Protein AF-A0A1Q8JCL8-F1 (afdb_monomer)

Solvent-accessible surface area (backbone atoms only — not comparable to full-atom values): 10280 Å² total; per-residue (Å²): 137,83,86,82,77,82,81,80,79,79,80,84,71,82,74,80,70,76,50,69,69,56,56,49,51,52,49,57,46,58,77,74,43,81,62,60,70,60,59,71,72,47,87,74,85,81,78,74,66,93,76,68,90,79,89,76,92,81,89,71,61,67,70,58,52,52,51,44,42,56,52,15,58,75,70,75,47,52,48,69,58,48,53,49,52,53,52,52,53,52,51,50,55,52,49,56,51,50,54,52,50,52,53,51,49,54,54,47,54,53,50,51,51,53,50,50,53,63,61,47,52,66,54,50,55,52,50,51,52,53,49,54,59,62,68,72,72,65,84,84,88,79,86,89,89,88,88,87,83,80,92,79,86,83,89,85,136

Mean predicted aligned error: 19.95 Å

pLDDT: mean 77.47, std 18.02, range [40.34, 98.38]

Secondary structure (DSSP, 8-state):
----PPPPPP---------HHHHHHHHHHHHHS-SHHHHHT--------SSPPPP------HHHHHHHHHHHHHTTS-HHHHHHHHHHHHHHHHHHHHHHHHHHHHHHHHHHHHHHHHHHHHHHHHHHHHHHHHHTS--------------------

Foldseek 3Di:
DDDDDDDDPDDPPPPPPPDPVNVVVVVVCPVPDDCVVVVVPDDDPPDDDPDDDDDDDDDDPPVVLVVLCVVCVVVVHDSVVSVVVVVVVVVVVVVVVVVVVVVVVVVVVVVVVVVVVVVVVVVVVVVVVVVVVVVVPDDPPDDDDDDDDDDDDDDDD

Structure (mmCIF, N/CA/C/O backbone):
data_AF-A0A1Q8JCL8-F1
#
_entry.id   AF-A0A1Q8JCL8-F1
#
loop_
_atom_site.group_PDB
_atom_site.id
_atom_site.type_symbol
_atom_site.label_atom_id
_atom_site.label_alt_id
_atom_site.label_comp_id
_atom_site.label_asym_id
_atom_site.label_entity_id
_atom_site.label_seq_id
_atom_site.pdbx_PDB_ins_code
_atom_site.Cartn_x
_atom_site.Cartn_y
_atom_site.Cartn_z
_atom_site.occupancy
_atom_site.B_iso_or_equiv
_atom_site.auth_seq_id
_atom_site.auth_comp_id
_atom_site.auth_asym_id
_atom_site.auth_atom_id
_atom_site.pdbx_PDB_model_num
ATOM 1 N N . MET A 1 1 ? -8.483 -32.639 -49.818 1.00 42.31 1 MET A N 1
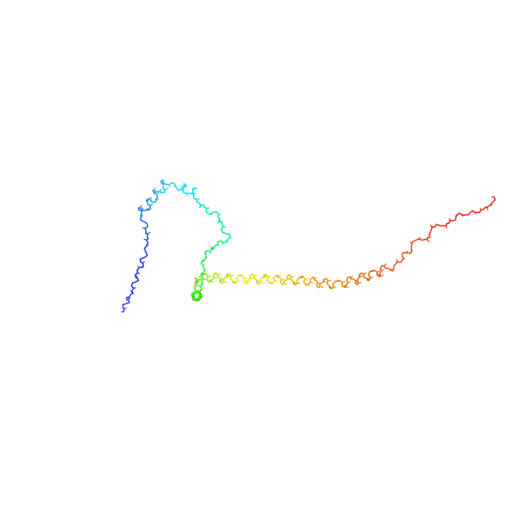ATOM 2 C CA . MET A 1 1 ? -8.609 -31.362 -49.086 1.00 42.31 1 MET A CA 1
ATOM 3 C C . MET A 1 1 ? -7.330 -31.180 -48.291 1.00 42.31 1 MET A C 1
ATOM 5 O O . MET A 1 1 ? -7.136 -31.881 -47.309 1.00 42.31 1 MET A O 1
ATOM 9 N N . THR A 1 2 ? -6.405 -30.371 -48.801 1.00 40.34 2 THR A N 1
ATOM 10 C CA . THR A 1 2 ? -5.034 -30.271 -48.281 1.00 40.34 2 THR A CA 1
ATOM 11 C C . THR A 1 2 ? -4.932 -29.003 -47.441 1.00 40.34 2 THR A C 1
ATOM 13 O O . THR A 1 2 ? -5.037 -27.901 -47.970 1.00 40.34 2 THR A O 1
ATOM 16 N N . THR A 1 3 ? -4.799 -29.159 -46.126 1.00 45.12 3 THR A N 1
ATOM 17 C CA . THR A 1 3 ? -4.676 -28.047 -45.176 1.00 45.12 3 THR A CA 1
ATOM 18 C C . THR A 1 3 ? -3.235 -27.542 -45.171 1.00 45.12 3 THR A C 1
ATOM 20 O O . THR A 1 3 ? -2.358 -28.152 -44.564 1.00 45.12 3 THR A O 1
ATOM 23 N N . THR A 1 4 ? -2.991 -26.422 -45.850 1.00 49.62 4 THR A N 1
ATOM 24 C CA . THR A 1 4 ? -1.733 -25.668 -45.775 1.00 49.62 4 THR A CA 1
ATOM 25 C C . THR A 1 4 ? -1.710 -24.864 -44.475 1.00 49.62 4 THR A C 1
ATOM 27 O O . THR A 1 4 ? -2.469 -23.912 -44.310 1.00 49.62 4 THR A O 1
ATOM 30 N N . HIS A 1 5 ? -0.849 -25.263 -43.540 1.00 52.12 5 HIS A N 1
ATOM 31 C CA . HIS A 1 5 ? -0.542 -24.510 -42.323 1.00 52.12 5 HIS A CA 1
ATOM 32 C C . HIS A 1 5 ? 0.399 -23.340 -42.677 1.00 52.12 5 HIS A C 1
ATOM 34 O O . HIS A 1 5 ? 1.430 -23.588 -43.307 1.00 52.12 5 HIS A O 1
ATOM 40 N N . PRO A 1 6 ? 0.109 -22.081 -42.303 1.00 55.28 6 PRO A N 1
ATOM 41 C CA . PRO A 1 6 ? 1.061 -20.994 -42.494 1.00 55.28 6 PRO A CA 1
ATOM 42 C C . PRO A 1 6 ? 2.211 -21.106 -41.484 1.00 55.28 6 PRO A C 1
ATOM 44 O O . PRO A 1 6 ? 1.999 -21.200 -40.275 1.00 55.28 6 PRO A O 1
ATOM 47 N N . ALA A 1 7 ? 3.441 -21.098 -41.998 1.00 49.53 7 ALA A N 1
ATOM 48 C CA . ALA A 1 7 ? 4.661 -21.071 -41.205 1.00 49.53 7 ALA A CA 1
ATOM 49 C C . ALA A 1 7 ? 4.771 -19.749 -40.426 1.00 49.53 7 ALA A C 1
ATOM 51 O O . ALA A 1 7 ? 4.702 -18.663 -41.002 1.00 49.53 7 ALA A O 1
ATOM 52 N N . ILE A 1 8 ? 4.960 -19.849 -39.110 1.00 51.62 8 ILE A N 1
ATOM 53 C CA . ILE A 1 8 ? 5.271 -18.721 -38.227 1.00 51.62 8 ILE A CA 1
ATOM 54 C C . ILE A 1 8 ? 6.707 -18.268 -38.545 1.00 51.62 8 ILE A C 1
ATOM 56 O O . ILE A 1 8 ? 7.622 -19.086 -38.411 1.00 51.62 8 ILE A O 1
ATOM 60 N N . PRO A 1 9 ? 6.962 -17.009 -38.948 1.00 48.84 9 PRO A N 1
ATOM 61 C CA . PRO A 1 9 ? 8.329 -16.539 -39.117 1.00 48.84 9 PRO A CA 1
ATOM 62 C C . PRO A 1 9 ? 9.014 -16.468 -37.749 1.00 48.84 9 PRO A C 1
ATOM 64 O O . PRO A 1 9 ? 8.516 -15.842 -36.809 1.00 48.84 9 PRO A O 1
ATOM 67 N N . ALA A 1 10 ? 10.163 -17.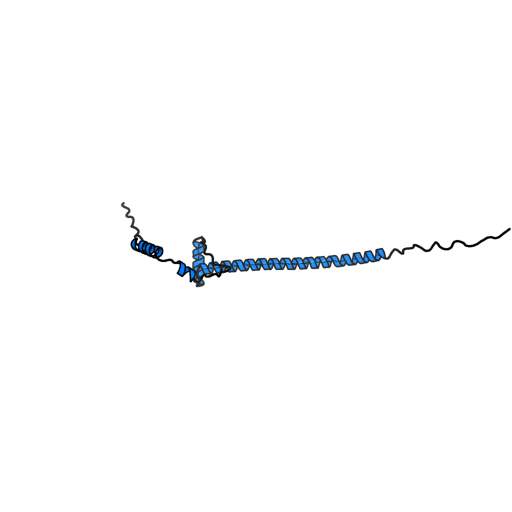134 -37.641 1.00 46.28 10 ALA A N 1
ATOM 68 C CA . ALA A 1 10 ? 11.002 -17.102 -36.457 1.00 46.28 10 ALA A CA 1
ATOM 69 C C . ALA A 1 10 ? 11.379 -15.650 -36.134 1.00 46.28 10 ALA A C 1
ATOM 71 O O . ALA A 1 10 ? 11.996 -14.947 -36.933 1.00 46.28 10 ALA A O 1
ATOM 72 N N . ARG A 1 11 ? 10.990 -15.198 -34.942 1.00 43.22 11 ARG A N 1
ATOM 73 C CA . ARG A 1 11 ? 11.445 -13.945 -34.347 1.00 43.22 11 ARG A CA 1
ATOM 74 C C . ARG A 1 11 ? 12.963 -14.035 -34.192 1.00 43.22 11 ARG A C 1
ATOM 76 O O . ARG A 1 11 ? 13.442 -14.741 -33.309 1.00 43.22 11 ARG A O 1
ATOM 83 N N . THR A 1 12 ? 13.704 -13.325 -35.040 1.00 49.59 12 THR A N 1
ATOM 84 C CA . THR A 1 12 ? 15.150 -13.105 -34.915 1.00 49.59 12 THR A CA 1
ATOM 85 C C . THR A 1 12 ? 15.418 -12.316 -33.633 1.00 49.59 12 THR A C 1
ATOM 87 O O . THR A 1 12 ? 15.549 -11.095 -33.633 1.00 49.59 12 THR A O 1
ATOM 90 N N . GLY A 1 13 ? 15.435 -13.011 -32.497 1.00 45.34 13 GLY A N 1
ATOM 91 C CA . GLY A 1 13 ? 16.095 -12.523 -31.300 1.00 45.34 13 GLY A CA 1
ATOM 92 C C . GLY A 1 13 ? 17.587 -12.542 -31.586 1.00 45.34 13 GLY A C 1
ATOM 93 O O . GLY A 1 13 ? 18.157 -13.613 -31.776 1.00 45.34 13 GLY A O 1
ATOM 94 N N . GLY A 1 14 ? 18.209 -11.368 -31.664 1.00 47.25 14 GLY A N 1
ATOM 95 C CA . GLY A 1 14 ? 19.659 -11.248 -31.728 1.00 47.25 14 GLY A CA 1
ATOM 96 C C . GLY A 1 14 ? 20.277 -11.783 -30.440 1.00 47.25 14 GLY A C 1
ATOM 97 O O . GLY A 1 14 ? 20.532 -11.021 -29.510 1.00 47.25 14 GLY A O 1
ATOM 98 N N . HIS A 1 15 ? 20.509 -13.094 -30.380 1.00 53.81 15 HIS A N 1
ATOM 99 C CA . HIS A 1 15 ? 21.488 -13.668 -29.473 1.00 53.81 15 HIS A CA 1
ATOM 100 C C . HIS A 1 15 ? 22.827 -13.034 -29.847 1.00 53.81 15 HIS A C 1
ATOM 102 O O . HIS A 1 15 ? 23.424 -13.379 -30.865 1.00 53.81 15 HIS A O 1
ATOM 108 N N . HIS A 1 16 ? 23.292 -12.080 -29.041 1.00 57.75 16 HIS A N 1
ATOM 109 C CA . HIS A 1 16 ? 24.697 -11.697 -29.042 1.00 57.75 16 HIS A CA 1
ATOM 110 C C . HIS A 1 16 ? 25.474 -12.889 -28.483 1.00 57.75 16 HIS A C 1
ATOM 112 O O . HIS A 1 16 ? 25.815 -12.944 -27.305 1.00 57.75 16 HIS A O 1
ATOM 118 N N . THR A 1 17 ? 25.671 -13.909 -29.315 1.00 64.19 17 THR A N 1
ATOM 119 C CA . THR A 1 17 ? 26.572 -15.014 -29.016 1.00 64.19 17 THR A CA 1
ATOM 120 C C . THR A 1 17 ? 27.968 -14.419 -28.994 1.00 64.19 17 THR A C 1
ATOM 122 O O . THR A 1 17 ? 28.525 -14.081 -30.038 1.00 64.19 17 THR A O 1
ATOM 125 N N . MET A 1 18 ? 28.493 -14.217 -27.789 1.00 67.50 18 MET A N 1
ATOM 126 C CA . MET A 1 18 ? 29.872 -13.804 -27.577 1.00 67.50 18 MET A CA 1
ATOM 127 C C . MET A 1 18 ? 30.765 -14.805 -28.316 1.00 67.50 18 MET A C 1
ATOM 129 O O . MET A 1 18 ? 30.684 -16.011 -28.076 1.00 67.50 18 MET A O 1
ATOM 133 N N . ASN A 1 19 ? 31.540 -14.334 -29.292 1.00 80.62 19 ASN A N 1
ATOM 134 C CA . ASN A 1 19 ? 32.369 -15.227 -30.100 1.00 80.62 19 ASN A CA 1
ATOM 135 C C . ASN A 1 19 ? 33.503 -15.783 -29.218 1.00 80.62 19 ASN A C 1
ATOM 137 O O . ASN A 1 19 ? 34.027 -15.065 -28.369 1.00 80.62 19 ASN A O 1
ATOM 141 N N . GLN A 1 20 ? 33.923 -17.031 -29.439 1.00 75.75 20 GLN A N 1
ATOM 142 C CA . GLN A 1 20 ? 34.977 -17.713 -28.674 1.00 75.75 20 GLN A CA 1
ATOM 143 C C . GLN A 1 20 ? 36.265 -16.880 -28.550 1.00 75.75 20 GLN A C 1
ATOM 145 O O . GLN A 1 20 ? 36.900 -16.874 -27.499 1.00 75.75 20 GLN A O 1
ATOM 150 N N . ASN A 1 21 ? 36.602 -16.093 -29.578 1.00 77.50 21 ASN A N 1
ATOM 151 C CA . ASN A 1 21 ? 37.738 -15.165 -29.545 1.00 77.50 21 ASN A CA 1
ATOM 152 C C . ASN A 1 21 ? 37.589 -14.035 -28.510 1.00 77.50 21 ASN A C 1
ATOM 154 O O . ASN A 1 21 ? 38.576 -13.591 -27.932 1.00 77.50 21 ASN A O 1
ATOM 158 N N . GLN A 1 22 ? 36.372 -13.546 -28.275 1.00 78.25 22 GLN A N 1
ATOM 159 C CA . GLN A 1 22 ? 36.106 -12.518 -27.266 1.00 78.25 22 GLN A CA 1
ATOM 160 C C . GLN A 1 22 ? 36.205 -13.109 -25.860 1.00 78.25 22 GLN A C 1
ATOM 162 O O . GLN A 1 22 ? 36.804 -12.494 -24.984 1.00 78.25 22 GLN A O 1
ATOM 167 N N . THR A 1 23 ? 35.687 -14.323 -25.664 1.00 84.38 23 THR A N 1
ATOM 168 C CA . THR A 1 23 ? 35.797 -15.042 -24.389 1.00 84.38 23 THR A CA 1
ATOM 169 C C . THR A 1 23 ? 37.249 -15.370 -24.050 1.00 84.38 23 THR A C 1
ATOM 171 O O . THR A 1 23 ? 37.658 -15.175 -22.910 1.00 84.38 23 THR A O 1
ATOM 174 N N . GLN A 1 24 ? 38.043 -15.808 -25.033 1.00 86.31 24 GLN A N 1
ATOM 175 C CA . GLN A 1 24 ? 39.464 -16.084 -24.820 1.00 86.31 24 GLN A CA 1
ATOM 176 C C . GLN A 1 24 ? 40.236 -14.807 -24.469 1.00 86.31 24 GLN A C 1
ATOM 178 O O . GLN A 1 24 ? 40.990 -14.809 -23.508 1.00 86.31 24 GLN A O 1
ATOM 183 N N . ARG A 1 25 ? 39.968 -13.685 -25.150 1.00 86.50 25 ARG A N 1
ATOM 184 C CA . ARG A 1 25 ? 40.579 -12.389 -24.806 1.00 86.50 25 ARG A CA 1
ATOM 185 C C . ARG A 1 25 ? 40.228 -11.907 -23.400 1.00 86.50 25 ARG A C 1
ATOM 187 O O . ARG A 1 25 ? 41.087 -11.355 -22.728 1.00 86.50 25 ARG A O 1
ATOM 194 N N . LEU A 1 26 ? 38.983 -12.094 -22.961 1.00 85.88 26 LEU A N 1
ATOM 195 C CA . LEU A 1 26 ? 38.567 -11.768 -21.592 1.00 85.88 26 LEU A CA 1
ATOM 196 C C . LEU A 1 26 ? 39.294 -12.639 -20.569 1.00 85.88 26 LEU A C 1
ATOM 198 O O . LEU A 1 26 ? 39.763 -12.116 -19.566 1.00 85.88 26 LEU A O 1
ATOM 202 N N . ARG A 1 27 ? 39.425 -13.941 -20.844 1.00 86.62 27 ARG A N 1
ATOM 203 C CA . ARG A 1 27 ? 40.207 -14.856 -20.008 1.00 86.62 27 ARG A CA 1
ATOM 204 C C . ARG A 1 27 ? 41.659 -14.399 -19.909 1.00 86.62 27 ARG A C 1
ATOM 206 O O . ARG A 1 27 ? 42.117 -14.140 -18.807 1.00 86.62 27 ARG A O 1
ATOM 213 N N . ASP A 1 28 ? 42.331 -14.205 -21.043 1.00 89.69 28 ASP A N 1
ATOM 214 C CA . ASP A 1 28 ? 43.735 -13.783 -21.073 1.00 89.69 28 ASP A CA 1
ATOM 215 C C . ASP A 1 28 ? 43.935 -12.433 -20.352 1.00 89.69 28 ASP A C 1
ATOM 217 O O . ASP A 1 28 ? 44.949 -12.213 -19.688 1.00 89.69 28 ASP A O 1
ATOM 221 N N . HIS A 1 29 ? 42.954 -11.526 -20.449 1.00 85.50 29 HIS A N 1
ATOM 222 C CA . HIS A 1 29 ? 42.967 -10.244 -19.748 1.00 85.50 29 HIS A CA 1
ATOM 223 C C . HIS A 1 29 ? 42.880 -10.418 -18.228 1.00 85.50 29 HIS A C 1
ATOM 225 O O . HIS A 1 29 ? 43.728 -9.878 -17.526 1.00 85.50 29 HIS A O 1
ATOM 231 N N . TYR A 1 30 ? 41.925 -11.197 -17.715 1.00 84.38 30 TYR A N 1
ATOM 232 C CA . TYR A 1 30 ? 41.776 -11.413 -16.270 1.00 84.38 30 TYR A CA 1
ATOM 233 C C . TYR A 1 30 ? 42.835 -12.351 -15.669 1.00 84.38 30 TYR A C 1
ATOM 235 O O . TYR A 1 30 ? 43.159 -12.210 -14.495 1.00 84.38 30 TYR A O 1
ATOM 243 N N . ASP A 1 31 ? 43.426 -13.248 -16.461 1.00 86.56 31 ASP A N 1
ATOM 244 C CA . ASP A 1 31 ? 44.552 -14.087 -16.027 1.00 86.56 31 ASP A CA 1
ATOM 245 C C . ASP A 1 31 ? 45.840 -13.262 -15.834 1.00 86.56 31 ASP A C 1
ATOM 247 O O . ASP A 1 31 ? 46.712 -13.638 -15.052 1.00 86.56 31 ASP A O 1
ATOM 251 N N . SER A 1 32 ? 45.967 -12.131 -16.540 1.00 84.44 32 SER A N 1
ATOM 252 C CA . SER A 1 32 ? 47.149 -11.256 -16.501 1.00 84.44 32 SER A CA 1
ATOM 253 C C . SER A 1 32 ? 46.948 -9.937 -15.749 1.00 84.44 32 SER A C 1
ATOM 255 O O . SER A 1 32 ? 47.935 -9.289 -15.403 1.00 84.44 32 SER A O 1
ATOM 257 N N . HIS A 1 33 ? 45.705 -9.527 -15.486 1.00 81.56 33 HIS A N 1
ATOM 258 C CA . HIS A 1 33 ? 45.378 -8.274 -14.804 1.00 81.56 33 HIS A CA 1
ATOM 259 C C . HIS A 1 33 ? 44.633 -8.557 -13.500 1.00 81.56 33 HIS A C 1
ATOM 261 O O . HIS A 1 33 ? 43.499 -9.033 -13.502 1.00 81.56 33 HIS A O 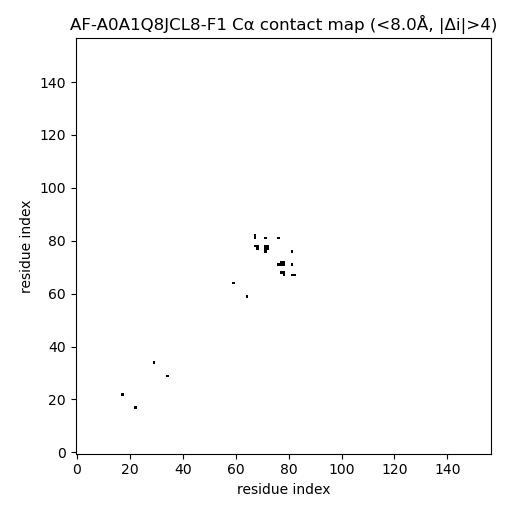1
ATOM 267 N N . SER A 1 34 ? 45.261 -8.204 -12.377 1.00 78.75 34 SER A N 1
ATOM 268 C CA . SER A 1 34 ? 44.602 -8.231 -11.073 1.00 78.75 34 SER A CA 1
ATOM 269 C C . SER A 1 34 ? 43.571 -7.108 -10.980 1.00 78.75 34 SER A C 1
ATOM 271 O O . SER A 1 34 ? 43.867 -5.949 -11.266 1.00 78.75 34 SER A O 1
ATOM 273 N N . THR A 1 35 ? 42.362 -7.436 -10.532 1.00 78.69 35 THR A N 1
ATOM 274 C CA . THR A 1 35 ? 41.336 -6.441 -10.190 1.00 78.69 35 THR A CA 1
ATOM 275 C C . THR A 1 35 ? 41.438 -5.972 -8.736 1.00 78.69 35 THR A C 1
ATOM 277 O O . THR A 1 35 ? 40.606 -5.175 -8.307 1.00 78.69 35 THR A O 1
ATOM 280 N N . ALA A 1 36 ? 42.430 -6.451 -7.969 1.00 78.69 36 ALA A N 1
ATOM 281 C CA . ALA A 1 36 ? 42.593 -6.128 -6.549 1.00 78.69 36 ALA A CA 1
ATOM 282 C C . ALA A 1 36 ? 42.712 -4.615 -6.312 1.00 78.69 36 ALA A C 1
ATOM 284 O O . ALA A 1 36 ? 41.947 -4.071 -5.522 1.00 78.69 36 ALA A O 1
ATOM 285 N N . ASP A 1 37 ? 43.555 -3.931 -7.088 1.00 76.62 37 ASP A N 1
ATOM 286 C CA . ASP A 1 37 ? 43.778 -2.483 -6.972 1.00 76.62 37 ASP A CA 1
ATOM 287 C C . ASP A 1 37 ? 42.494 -1.672 -7.243 1.00 76.62 37 ASP A C 1
ATOM 289 O O . ASP A 1 37 ? 42.251 -0.626 -6.642 1.00 76.62 37 ASP A O 1
ATOM 293 N N . GLN A 1 38 ? 41.627 -2.175 -8.130 1.00 70.69 38 GLN A N 1
ATOM 294 C CA . GLN A 1 38 ? 40.344 -1.540 -8.454 1.00 70.69 38 GLN A CA 1
ATOM 295 C C . GLN A 1 38 ? 39.300 -1.744 -7.348 1.00 70.69 38 GLN A C 1
ATOM 297 O O . GLN A 1 38 ? 38.440 -0.888 -7.151 1.00 70.69 38 GLN A O 1
ATOM 302 N N . MET A 1 39 ? 39.367 -2.867 -6.627 1.00 76.25 39 MET A N 1
ATOM 303 C CA . MET A 1 39 ? 38.496 -3.144 -5.481 1.00 76.25 39 MET A CA 1
ATOM 304 C C . MET A 1 39 ? 38.958 -2.408 -4.218 1.00 76.25 39 MET A C 1
ATOM 306 O O . MET A 1 39 ? 38.119 -1.984 -3.425 1.00 76.25 39 MET A O 1
ATOM 310 N N . GLU A 1 40 ? 40.267 -2.223 -4.044 1.00 78.31 40 GLU A N 1
ATOM 311 C CA . GLU A 1 40 ? 40.854 -1.499 -2.910 1.00 78.31 40 GLU A CA 1
ATOM 312 C C . GLU A 1 40 ? 40.540 0.005 -2.958 1.00 78.31 40 GLU A C 1
ATOM 314 O O . GLU A 1 40 ? 40.213 0.600 -1.934 1.00 78.31 40 GLU A O 1
ATOM 319 N N . GLY A 1 41 ? 40.551 0.612 -4.151 1.00 75.25 41 GLY A N 1
ATOM 320 C CA . GLY A 1 41 ? 40.144 2.009 -4.358 1.00 75.25 41 GLY A CA 1
ATOM 321 C C . GLY A 1 41 ? 38.634 2.226 -4.525 1.00 75.25 41 GLY A C 1
ATOM 322 O O . GLY A 1 41 ? 38.196 3.359 -4.736 1.00 75.25 41 GLY A O 1
ATOM 323 N N . GLY A 1 42 ? 37.836 1.156 -4.482 1.00 76.56 42 GLY A N 1
ATOM 324 C CA . GLY A 1 42 ? 36.394 1.211 -4.693 1.00 76.56 42 GLY A CA 1
ATOM 325 C C . GLY A 1 42 ? 35.666 1.906 -3.542 1.00 76.56 42 GLY A C 1
ATOM 326 O O . GLY A 1 42 ? 35.870 1.588 -2.372 1.00 76.56 42 GLY A O 1
ATOM 327 N N . HIS A 1 43 ? 34.772 2.842 -3.866 1.00 76.94 43 HIS A N 1
ATOM 328 C CA . HIS A 1 43 ? 33.830 3.382 -2.890 1.00 76.94 43 HIS A CA 1
ATOM 329 C C . HIS A 1 43 ? 32.710 2.362 -2.656 1.00 76.94 43 HIS A C 1
ATOM 331 O O . HIS A 1 43 ? 31.862 2.154 -3.524 1.00 76.94 43 HIS A O 1
ATOM 337 N N . TRP A 1 44 ? 32.725 1.713 -1.494 1.00 79.38 44 TRP A N 1
ATOM 338 C CA . TRP A 1 44 ? 31.655 0.818 -1.068 1.00 79.38 44 TRP A CA 1
ATOM 339 C C . TRP A 1 44 ? 30.537 1.638 -0.430 1.00 79.38 44 TRP A C 1
ATOM 341 O O . TRP A 1 44 ? 30.771 2.352 0.546 1.00 79.38 44 TRP A O 1
ATOM 351 N N . GLU A 1 45 ? 29.318 1.515 -0.947 1.00 75.62 45 GLU A N 1
ATOM 352 C CA . GLU A 1 45 ? 28.142 2.020 -0.243 1.00 75.62 45 GLU A CA 1
ATOM 353 C C . GLU A 1 45 ? 27.934 1.167 1.018 1.00 75.62 45 GLU A C 1
ATOM 355 O O . GLU A 1 45 ? 27.471 0.029 0.955 1.00 75.62 45 GLU A O 1
ATOM 360 N N . ALA A 1 46 ? 28.344 1.698 2.172 1.00 70.56 46 ALA A N 1
ATOM 361 C CA . ALA A 1 46 ? 28.151 1.062 3.477 1.00 70.56 46 ALA A CA 1
ATOM 362 C C . ALA A 1 46 ? 26.726 1.265 4.025 1.00 70.56 46 ALA A C 1
ATOM 364 O O . ALA A 1 46 ? 26.328 0.619 4.999 1.00 70.56 46 ALA A O 1
ATOM 365 N N . ASP A 1 47 ? 25.958 2.163 3.406 1.00 74.50 47 ASP A N 1
ATOM 366 C CA . ASP A 1 47 ? 24.641 2.554 3.880 1.00 74.50 47 ASP A CA 1
ATOM 367 C C . ASP A 1 47 ? 23.611 1.469 3.573 1.00 74.50 47 ASP A C 1
ATOM 369 O O . ASP A 1 47 ? 23.159 1.263 2.446 1.00 74.50 47 ASP A O 1
ATOM 373 N N . THR A 1 48 ? 23.193 0.773 4.627 1.00 74.69 48 THR A N 1
ATOM 374 C CA . THR A 1 48 ? 22.031 -0.106 4.558 1.00 74.69 48 THR A CA 1
ATOM 375 C C . THR A 1 48 ? 20.777 0.752 4.664 1.00 74.69 48 THR A C 1
ATOM 377 O O . THR A 1 48 ? 20.474 1.297 5.725 1.00 74.69 48 THR A O 1
ATOM 380 N N . TYR A 1 49 ? 20.016 0.858 3.573 1.00 77.56 49 TYR A N 1
ATOM 381 C CA . TYR A 1 49 ? 18.680 1.449 3.626 1.00 77.56 49 TYR A CA 1
ATOM 382 C C . TYR A 1 49 ? 17.825 0.678 4.647 1.00 77.56 49 TYR A C 1
ATOM 384 O O . TYR A 1 49 ? 17.668 -0.535 4.493 1.00 77.56 49 TYR A O 1
ATOM 392 N N . PRO A 1 50 ? 17.230 1.338 5.663 1.00 84.62 50 PRO A N 1
ATOM 393 C CA . PRO A 1 50 ? 16.516 0.646 6.742 1.00 84.62 50 PRO A CA 1
ATOM 394 C C . PRO A 1 50 ? 15.263 -0.097 6.258 1.00 84.62 50 PRO A C 1
ATOM 396 O O . PRO A 1 50 ? 14.790 -1.015 6.922 1.00 84.62 50 PRO A O 1
ATOM 399 N N . ASN A 1 51 ? 14.717 0.288 5.101 1.00 84.94 51 ASN A N 1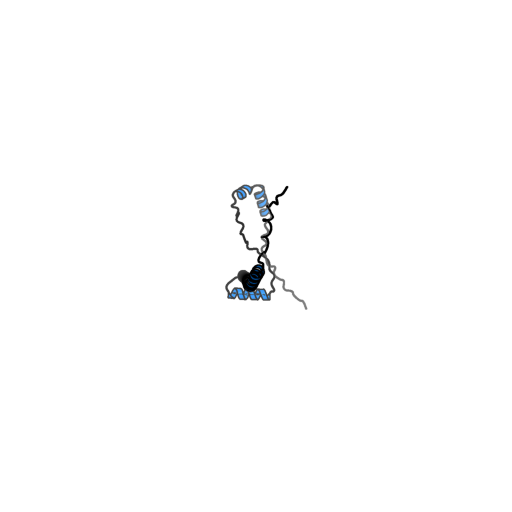
ATOM 400 C CA . ASN A 1 51 ? 13.588 -0.385 4.469 1.00 84.94 51 ASN A CA 1
ATOM 401 C C . ASN A 1 51 ? 13.770 -0.393 2.941 1.00 84.94 51 ASN A C 1
ATOM 403 O O . ASN A 1 51 ? 13.258 0.497 2.253 1.00 84.94 51 ASN A O 1
ATOM 407 N N . PRO A 1 52 ? 14.555 -1.338 2.395 1.00 88.50 52 PRO A N 1
ATOM 408 C CA . PRO A 1 52 ? 14.805 -1.400 0.966 1.00 88.50 52 PRO A CA 1
ATOM 409 C C . PRO A 1 52 ? 13.544 -1.849 0.221 1.00 88.50 52 PRO A C 1
ATOM 411 O O . PRO A 1 52 ? 12.773 -2.688 0.689 1.00 88.50 52 PRO A O 1
ATOM 414 N N . MET A 1 53 ? 13.342 -1.327 -0.988 1.00 90.19 53 MET A N 1
ATOM 415 C CA . MET A 1 53 ? 12.284 -1.829 -1.860 1.00 90.19 53 MET A CA 1
ATOM 416 C C . MET A 1 53 ? 12.619 -3.243 -2.346 1.00 90.19 53 MET A C 1
ATOM 418 O O . MET A 1 53 ? 13.570 -3.436 -3.098 1.00 90.19 53 MET A O 1
ATOM 422 N N . VAL A 1 54 ? 11.791 -4.221 -1.981 1.00 91.31 54 VAL A N 1
ATOM 423 C CA . VAL A 1 54 ? 11.931 -5.606 -2.451 1.00 91.31 54 VAL A CA 1
ATOM 424 C C . VAL A 1 54 ? 11.018 -5.847 -3.654 1.00 91.31 54 VAL A C 1
ATOM 426 O O . VAL A 1 54 ? 9.801 -5.667 -3.581 1.00 91.31 54 VAL A O 1
ATOM 429 N N . GLY A 1 55 ? 11.605 -6.269 -4.775 1.00 91.31 55 GLY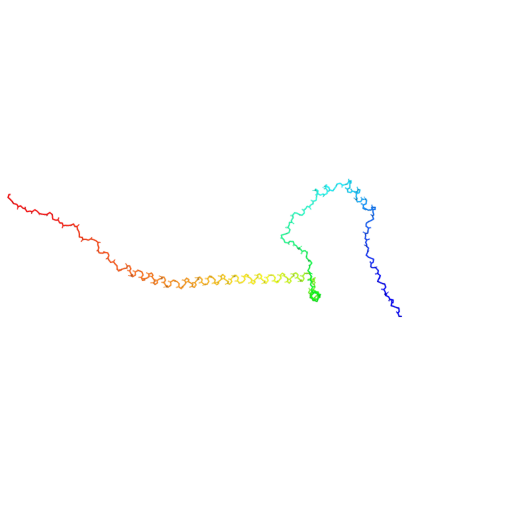 A N 1
ATOM 430 C CA . GLY A 1 55 ? 10.859 -6.696 -5.956 1.00 91.31 55 GLY A CA 1
ATOM 431 C C . GLY A 1 55 ? 10.302 -8.105 -5.769 1.00 91.31 55 GLY A C 1
ATOM 432 O O . GLY A 1 55 ? 11.060 -9.051 -5.580 1.00 91.31 55 GLY A O 1
ATOM 433 N N . THR A 1 56 ? 8.981 -8.262 -5.850 1.00 90.56 56 THR A N 1
ATOM 434 C CA . THR A 1 56 ? 8.318 -9.573 -5.797 1.00 90.56 56 THR A CA 1
ATOM 435 C C . THR A 1 56 ? 7.396 -9.748 -7.001 1.00 90.56 56 THR A C 1
ATOM 437 O O . THR A 1 56 ? 6.812 -8.789 -7.505 1.00 90.56 56 THR A O 1
ATOM 440 N N . SER A 1 57 ? 7.283 -10.981 -7.501 1.00 93.12 57 SER A N 1
ATOM 441 C CA . SER A 1 57 ? 6.336 -11.306 -8.573 1.00 93.12 57 SER A CA 1
ATOM 442 C C . SER A 1 57 ? 4.988 -11.693 -7.978 1.00 93.12 57 SER A C 1
ATOM 444 O O . SER A 1 57 ? 4.854 -12.760 -7.383 1.00 93.12 57 SER A O 1
ATOM 446 N N . LEU A 1 58 ? 3.980 -10.846 -8.179 1.00 93.38 58 LEU A N 1
ATOM 447 C CA . LEU A 1 58 ? 2.598 -11.113 -7.787 1.00 93.38 58 LEU A CA 1
ATOM 448 C C . LEU A 1 58 ? 1.785 -11.580 -8.999 1.00 93.38 58 LEU A C 1
ATOM 450 O O . LEU A 1 58 ? 1.756 -10.912 -10.033 1.00 93.38 58 LEU A O 1
ATOM 454 N N . ARG A 1 59 ? 1.104 -12.723 -8.872 1.00 96.12 59 ARG A N 1
ATOM 455 C CA . ARG A 1 59 ? 0.168 -13.212 -9.892 1.00 96.12 59 ARG A CA 1
ATOM 456 C C . ARG A 1 59 ? -1.230 -12.696 -9.581 1.00 96.12 59 ARG A C 1
ATOM 458 O O . ARG A 1 59 ? -1.759 -12.970 -8.511 1.00 96.12 59 ARG A O 1
ATOM 465 N N . LEU A 1 60 ? -1.820 -11.978 -10.531 1.00 96.44 60 LEU A N 1
ATOM 466 C CA . LEU A 1 60 ? -3.172 -11.433 -10.434 1.00 96.44 60 LEU A CA 1
ATOM 467 C C . LEU A 1 60 ? -4.052 -12.013 -11.549 1.00 96.44 60 LEU A C 1
ATOM 469 O O . LEU A 1 60 ? -3.535 -12.287 -12.638 1.00 96.44 60 LEU A O 1
ATOM 473 N N . PRO A 1 61 ? -5.369 -12.170 -11.323 1.00 98.38 61 PRO A N 1
ATOM 474 C CA . PRO A 1 61 ? -6.316 -12.436 -12.399 1.00 98.38 61 PRO A CA 1
ATOM 475 C C . PRO A 1 61 ? -6.206 -11.379 -13.504 1.00 98.38 61 PRO A C 1
ATOM 477 O O . PRO A 1 61 ? -5.983 -10.199 -13.223 1.00 98.38 61 PRO A O 1
ATOM 480 N N . LYS A 1 62 ? -6.387 -11.799 -14.762 1.00 97.62 62 LYS A N 1
ATOM 481 C CA . LYS A 1 62 ? -6.274 -10.912 -15.929 1.00 97.62 62 LYS A CA 1
ATOM 482 C C . LYS A 1 62 ? -7.204 -9.705 -15.816 1.00 97.62 62 LYS A C 1
ATOM 484 O O . LYS A 1 62 ? -6.741 -8.577 -15.953 1.00 97.62 62 LYS A O 1
ATOM 489 N N . ASP A 1 63 ? -8.471 -9.953 -15.507 1.00 98.38 63 ASP A N 1
ATOM 490 C CA . ASP A 1 63 ? -9.500 -8.913 -15.458 1.00 98.38 63 ASP A CA 1
ATOM 491 C C . ASP A 1 63 ? -9.187 -7.862 -14.386 1.00 98.38 63 ASP A C 1
ATOM 493 O O . ASP A 1 63 ? -9.352 -6.663 -14.610 1.00 98.38 63 ASP A O 1
ATOM 497 N N . LEU A 1 64 ? -8.634 -8.298 -13.248 1.00 98.00 64 LEU A N 1
ATOM 498 C CA . LEU A 1 64 ? -8.181 -7.396 -12.194 1.00 98.00 64 LEU A CA 1
ATOM 499 C C . LEU A 1 64 ? -7.015 -6.525 -12.674 1.00 98.00 64 LEU A C 1
ATOM 501 O O . LEU A 1 64 ? -7.026 -5.314 -12.470 1.00 98.00 64 LEU A O 1
ATOM 505 N N . LEU A 1 65 ? -6.014 -7.114 -13.330 1.00 97.81 65 LEU A N 1
ATOM 506 C CA . LEU A 1 65 ? -4.866 -6.358 -13.827 1.00 97.81 65 LEU A CA 1
ATOM 507 C C . LEU A 1 65 ? -5.263 -5.357 -14.924 1.00 97.81 65 LEU A C 1
ATOM 509 O O . LEU A 1 65 ? -4.724 -4.251 -14.968 1.00 97.81 65 LEU A O 1
ATOM 513 N N . ASP A 1 66 ? -6.211 -5.721 -15.786 1.00 98.38 66 ASP A N 1
ATOM 514 C CA . ASP A 1 66 ? -6.737 -4.836 -16.828 1.00 98.38 66 ASP A CA 1
ATOM 515 C C . ASP A 1 66 ? -7.518 -3.660 -16.223 1.00 98.38 66 ASP A C 1
ATOM 517 O O . ASP A 1 66 ? -7.306 -2.511 -16.620 1.00 98.38 66 ASP A O 1
ATOM 521 N N . TRP A 1 67 ? -8.317 -3.909 -15.182 1.00 98.31 67 TRP A N 1
ATOM 522 C CA . TRP A 1 67 ? -8.969 -2.849 -14.413 1.00 98.31 67 TRP A CA 1
ATOM 523 C C . TRP A 1 67 ? -7.956 -1.893 -13.755 1.00 98.31 67 TRP A C 1
ATOM 525 O O . TRP A 1 67 ? -8.085 -0.672 -13.885 1.00 98.31 67 TRP A O 1
ATOM 535 N N . ILE A 1 68 ? -6.899 -2.423 -13.125 1.00 98.00 68 ILE A N 1
ATOM 536 C CA . ILE A 1 68 ? -5.832 -1.608 -12.514 1.00 98.00 68 ILE A CA 1
ATOM 537 C C . ILE A 1 68 ? -5.149 -0.730 -13.567 1.00 98.00 68 ILE A C 1
ATOM 539 O O . ILE A 1 68 ? -4.896 0.447 -13.317 1.00 98.00 68 ILE A O 1
ATOM 543 N N . ARG A 1 69 ? -4.859 -1.274 -14.756 1.00 98.12 69 ARG A N 1
ATOM 544 C CA . ARG A 1 69 ? -4.234 -0.519 -15.855 1.00 98.12 69 ARG A CA 1
ATOM 545 C C . ARG A 1 69 ? -5.104 0.644 -16.316 1.00 98.12 69 ARG A C 1
ATOM 547 O O . ARG A 1 69 ? -4.592 1.755 -16.431 1.00 98.12 69 ARG A O 1
ATOM 554 N N . ALA A 1 70 ? -6.398 0.408 -16.531 1.00 98.31 70 ALA A N 1
ATOM 555 C CA . ALA A 1 70 ? -7.337 1.457 -16.929 1.00 98.31 70 ALA A CA 1
ATOM 556 C C . ALA A 1 70 ? -7.419 2.570 -15.872 1.00 98.31 70 ALA A C 1
ATOM 558 O O . ALA A 1 70 ? -7.422 3.764 -16.192 1.00 98.31 70 ALA A O 1
ATOM 559 N N . ARG A 1 71 ? -7.418 2.187 -14.590 1.00 98.19 71 ARG A N 1
ATOM 560 C CA . ARG A 1 71 ? -7.441 3.147 -13.489 1.00 98.19 71 ARG A CA 1
ATOM 561 C C . ARG A 1 71 ? -6.148 3.956 -13.395 1.00 98.19 71 ARG A C 1
ATOM 563 O O . ARG A 1 71 ? -6.207 5.176 -13.289 1.00 98.19 71 ARG A O 1
ATOM 570 N N . ALA A 1 72 ? -4.999 3.298 -13.512 1.00 97.94 72 ALA A N 1
ATOM 571 C CA . ALA A 1 72 ? -3.691 3.947 -13.492 1.00 97.94 72 ALA A CA 1
ATOM 572 C C . ALA A 1 72 ? -3.527 4.939 -14.650 1.00 97.94 72 ALA A C 1
ATOM 574 O O . ALA A 1 72 ? -3.036 6.045 -14.444 1.00 97.94 72 ALA A O 1
ATOM 575 N N . GLN A 1 73 ? -4.030 4.587 -15.836 1.00 97.88 73 GLN A N 1
ATOM 576 C CA . GLN A 1 73 ? -4.054 5.479 -16.992 1.00 97.88 73 GLN A CA 1
ATOM 577 C C . GLN A 1 73 ? -4.912 6.725 -16.745 1.00 97.88 73 GLN A C 1
ATOM 579 O O . GLN A 1 73 ? -4.495 7.826 -17.090 1.00 97.88 73 GLN A O 1
ATOM 584 N N . THR A 1 74 ? -6.076 6.563 -16.110 1.00 97.81 74 THR A N 1
ATOM 585 C CA . THR A 1 74 ? -6.957 7.688 -15.747 1.00 97.81 74 THR A CA 1
ATOM 586 C C . THR A 1 74 ? -6.278 8.643 -14.759 1.00 97.81 74 THR A C 1
ATOM 588 O O . THR A 1 74 ? -6.486 9.849 -14.821 1.00 97.81 74 THR A O 1
ATOM 591 N N . GLU A 1 75 ? -5.447 8.111 -13.861 1.00 97.00 75 GLU A N 1
ATOM 592 C CA . GLU A 1 75 ? -4.708 8.880 -12.852 1.00 97.00 75 GLU A CA 1
ATOM 593 C C . GLU A 1 75 ? -3.312 9.337 -13.325 1.00 97.00 75 GLU A C 1
ATOM 595 O O . GLU A 1 75 ? -2.597 9.992 -12.570 1.00 97.00 75 GLU A O 1
ATOM 600 N N . GLY A 1 76 ? -2.909 9.010 -14.559 1.00 97.75 76 GLY A N 1
ATOM 601 C CA . GLY A 1 76 ? -1.607 9.391 -15.117 1.00 97.75 76 GLY A CA 1
ATOM 602 C C . GLY A 1 76 ? -0.401 8.740 -14.426 1.00 97.75 76 GLY A C 1
ATOM 603 O O . GLY A 1 76 ? 0.696 9.293 -14.456 1.00 97.75 76 GLY A O 1
ATOM 604 N N . VAL A 1 77 ? -0.583 7.578 -13.791 1.00 98.12 77 VAL A N 1
ATOM 605 C CA . VAL A 1 77 ? 0.460 6.868 -13.028 1.00 98.12 77 VAL A CA 1
ATOM 606 C C . VAL A 1 77 ? 0.707 5.460 -13.566 1.00 98.12 77 VAL A C 1
ATOM 608 O O . VAL A 1 77 ? -0.079 4.914 -14.339 1.00 98.12 77 VAL A O 1
ATOM 611 N N . THR A 1 78 ? 1.804 4.826 -13.145 1.00 97.81 78 THR A N 1
ATOM 612 C CA . THR A 1 78 ? 2.050 3.417 -13.481 1.00 97.81 78 THR A CA 1
ATOM 613 C C . THR A 1 78 ? 1.157 2.490 -12.642 1.00 97.81 78 THR A C 1
ATOM 615 O O . THR A 1 78 ? 0.888 2.790 -11.475 1.00 97.81 78 THR A O 1
ATOM 618 N N . PRO A 1 79 ? 0.741 1.320 -13.169 1.00 96.81 79 PRO A N 1
ATOM 619 C CA . PRO A 1 79 ? -0.026 0.337 -12.397 1.00 96.81 79 PRO A CA 1
ATOM 620 C C . PRO A 1 79 ? 0.662 -0.077 -11.090 1.00 96.81 79 PRO A C 1
ATOM 622 O O . PRO A 1 79 ? 0.006 -0.240 -10.068 1.00 96.81 79 PRO A O 1
ATOM 625 N N . ALA A 1 80 ? 1.993 -0.208 -11.106 1.00 95.38 80 ALA A N 1
ATOM 626 C CA . ALA A 1 80 ? 2.776 -0.560 -9.924 1.00 95.38 80 ALA A CA 1
ATOM 627 C C . ALA A 1 80 ? 2.732 0.530 -8.841 1.00 95.38 80 ALA A C 1
ATOM 629 O O . ALA A 1 80 ? 2.571 0.212 -7.663 1.00 95.38 80 ALA A O 1
ATOM 630 N N . LEU A 1 81 ? 2.829 1.807 -9.233 1.00 96.81 81 LEU A N 1
ATOM 631 C CA . LEU A 1 81 ? 2.714 2.931 -8.304 1.00 96.81 81 LEU A CA 1
ATOM 632 C C . LEU A 1 81 ? 1.303 3.018 -7.713 1.00 96.81 81 LEU A C 1
ATOM 634 O O . LEU A 1 81 ? 1.157 3.227 -6.512 1.00 96.81 81 LEU A O 1
ATOM 638 N N . LEU A 1 82 ? 0.272 2.814 -8.538 1.00 97.62 82 LEU A N 1
ATOM 639 C CA . LEU A 1 82 ? -1.116 2.818 -8.081 1.00 97.62 82 LEU A CA 1
ATOM 640 C C . LEU A 1 82 ? -1.377 1.710 -7.053 1.00 97.62 82 LEU A C 1
ATOM 642 O O . LEU A 1 82 ? -1.881 1.988 -5.968 1.00 97.62 82 LEU A O 1
ATOM 646 N N . MET A 1 83 ? -0.975 0.473 -7.366 1.00 96.44 83 MET A N 1
ATOM 647 C CA . MET A 1 83 ? -1.109 -0.658 -6.443 1.00 96.44 83 MET A CA 1
ATOM 648 C C . MET A 1 83 ? -0.388 -0.394 -5.123 1.00 96.44 83 MET A C 1
ATOM 650 O O . MET A 1 83 ? -0.965 -0.621 -4.063 1.00 96.44 83 MET A O 1
ATOM 654 N N . ARG A 1 84 ? 0.843 0.132 -5.173 1.00 96.00 84 ARG A N 1
ATOM 655 C CA . ARG A 1 84 ? 1.587 0.499 -3.964 1.00 96.00 84 ARG A CA 1
ATOM 656 C C . ARG A 1 84 ? 0.813 1.505 -3.115 1.00 96.00 84 ARG A C 1
ATOM 658 O O . ARG A 1 84 ? 0.622 1.256 -1.931 1.00 96.00 84 ARG A O 1
ATOM 665 N N . ARG A 1 85 ? 0.331 2.594 -3.722 1.00 96.88 85 ARG A N 1
ATOM 666 C CA . ARG A 1 85 ? -0.425 3.633 -3.007 1.00 96.88 85 ARG A CA 1
ATOM 667 C C . ARG A 1 85 ? -1.663 3.065 -2.326 1.00 96.88 85 ARG A C 1
ATOM 669 O O . ARG A 1 85 ? -1.912 3.391 -1.174 1.00 96.88 85 ARG A O 1
ATOM 676 N N . TRP A 1 86 ? -2.417 2.201 -3.002 1.00 97.25 86 TRP A N 1
ATOM 677 C CA . TRP A 1 86 ? -3.591 1.567 -2.398 1.00 97.25 86 TRP A CA 1
ATOM 678 C C . TRP A 1 86 ? -3.236 0.662 -1.221 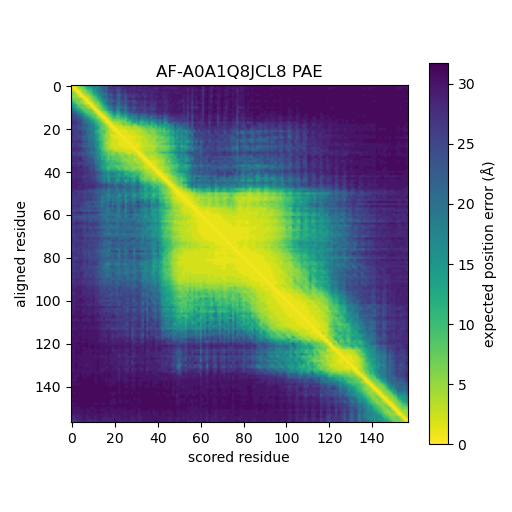1.00 97.25 86 TRP A C 1
ATOM 680 O O . TRP A 1 86 ? -3.927 0.695 -0.205 1.00 97.25 86 TRP A O 1
ATOM 690 N N . ILE A 1 87 ? -2.155 -0.112 -1.331 1.00 95.62 87 ILE A N 1
ATOM 691 C CA . ILE A 1 87 ? -1.675 -0.971 -0.241 1.00 95.62 87 ILE A CA 1
ATOM 692 C C . ILE A 1 87 ? -1.247 -0.120 0.962 1.00 95.62 87 ILE A C 1
ATOM 694 O O . ILE A 1 87 ? -1.643 -0.411 2.087 1.00 95.62 87 ILE A O 1
ATOM 698 N N . GLU A 1 88 ? -0.486 0.951 0.735 1.00 95.81 88 GLU A N 1
ATOM 699 C CA . GLU A 1 88 ? -0.036 1.869 1.789 1.00 95.81 88 GLU A CA 1
ATOM 700 C C . GLU A 1 88 ? -1.210 2.584 2.465 1.00 95.81 88 GLU A C 1
ATOM 702 O O . GLU A 1 88 ? -1.278 2.624 3.691 1.00 95.81 88 GLU A O 1
ATOM 707 N N . GLN A 1 89 ? -2.173 3.080 1.685 1.00 95.38 89 GLN A N 1
ATOM 708 C CA . GLN A 1 89 ? -3.388 3.709 2.209 1.00 95.38 89 GLN A CA 1
ATOM 709 C C . GLN A 1 89 ? -4.210 2.739 3.053 1.00 95.38 89 GLN A C 1
ATOM 711 O O . GLN A 1 89 ? -4.689 3.100 4.126 1.00 95.38 89 GLN A O 1
ATOM 716 N N . ARG A 1 90 ? -4.367 1.498 2.580 1.00 95.75 90 ARG A N 1
ATOM 717 C CA . ARG A 1 90 ? -5.109 0.475 3.311 1.00 95.75 90 ARG A CA 1
ATOM 718 C C . ARG A 1 90 ? -4.416 0.119 4.623 1.00 95.75 90 ARG A C 1
ATOM 720 O O . ARG A 1 90 ? -5.086 0.051 5.647 1.00 95.75 90 ARG A O 1
ATOM 727 N N . ARG A 1 91 ? -3.091 -0.043 4.594 1.00 94.12 91 ARG A N 1
ATOM 728 C CA . ARG A 1 91 ? -2.277 -0.308 5.783 1.00 94.12 91 ARG A CA 1
ATOM 729 C C . ARG A 1 91 ? -2.384 0.825 6.804 1.00 94.12 91 ARG A C 1
ATOM 731 O O . ARG A 1 91 ? -2.612 0.547 7.974 1.00 94.12 91 ARG A O 1
ATOM 738 N N . ALA A 1 92 ? -2.260 2.077 6.365 1.00 93.06 92 ALA A N 1
ATOM 739 C CA . ALA A 1 92 ? -2.387 3.236 7.247 1.00 93.06 92 ALA A CA 1
ATOM 740 C C . ALA A 1 92 ? -3.767 3.274 7.922 1.00 93.06 92 ALA A C 1
ATOM 742 O O . ALA A 1 92 ? -3.855 3.394 9.138 1.00 93.06 92 ALA A O 1
ATOM 743 N N . ALA A 1 93 ? -4.839 3.049 7.156 1.00 92.44 93 ALA A N 1
ATOM 744 C CA . ALA A 1 93 ? -6.195 3.016 7.701 1.00 92.44 93 ALA A CA 1
ATOM 745 C C . ALA A 1 93 ? -6.415 1.888 8.729 1.00 92.44 93 ALA A C 1
ATOM 747 O O . ALA A 1 93 ? -7.184 2.058 9.674 1.00 92.44 93 ALA A O 1
ATOM 748 N N . GLU A 1 94 ? -5.769 0.732 8.553 1.00 91.94 94 GLU A N 1
ATOM 749 C CA . GLU A 1 94 ? -5.824 -0.375 9.517 1.00 91.94 94 GLU A CA 1
ATOM 750 C C . GLU A 1 94 ? -5.068 -0.048 10.812 1.00 91.94 94 GLU A C 1
ATOM 752 O O . GLU A 1 94 ? -5.565 -0.361 11.894 1.00 91.94 94 GLU A O 1
ATOM 757 N N . GLN A 1 95 ? -3.922 0.630 10.715 1.00 88.38 95 GLN A N 1
ATOM 758 C CA . GLN A 1 95 ? -3.169 1.106 11.880 1.00 88.38 95 GLN A CA 1
ATOM 759 C C . GLN A 1 95 ? -3.961 2.163 12.657 1.00 88.38 95 GLN A C 1
ATOM 761 O O . GLN A 1 95 ? -4.184 1.996 13.852 1.00 88.38 95 GLN A O 1
ATOM 766 N N . ASP A 1 96 ? -4.510 3.165 11.968 1.00 89.81 96 ASP A N 1
ATOM 767 C CA . ASP A 1 96 ? -5.336 4.207 12.590 1.00 89.81 96 ASP A CA 1
ATOM 768 C C . ASP A 1 96 ? -6.571 3.624 13.300 1.00 89.81 96 ASP A C 1
ATOM 770 O O . ASP A 1 96 ? -7.028 4.132 14.329 1.00 89.81 96 ASP A O 1
ATOM 774 N N . ALA A 1 97 ? -7.158 2.563 12.737 1.00 88.00 97 ALA A N 1
ATOM 775 C CA . ALA A 1 97 ? -8.284 1.870 13.347 1.00 88.00 97 ALA A CA 1
ATOM 776 C C . ALA A 1 97 ? -7.870 1.118 14.619 1.00 88.00 97 ALA A C 1
ATOM 778 O O . ALA A 1 97 ? -8.594 1.187 15.613 1.00 88.00 97 ALA A O 1
ATOM 779 N N . ALA A 1 98 ? -6.723 0.433 14.597 1.00 86.88 98 ALA A N 1
ATOM 780 C CA . ALA A 1 98 ? -6.182 -0.262 15.761 1.00 86.88 98 ALA A CA 1
ATOM 781 C C . ALA A 1 98 ? -5.854 0.720 16.896 1.00 86.88 98 ALA A C 1
ATOM 783 O O . ALA A 1 98 ? -6.334 0.537 18.014 1.00 86.88 98 ALA A O 1
ATOM 784 N N . ASP A 1 99 ? -5.164 1.818 16.585 1.00 91.81 99 ASP A N 1
ATOM 785 C CA . ASP A 1 99 ? -4.787 2.846 17.561 1.00 91.81 99 ASP A CA 1
ATOM 786 C C . ASP A 1 99 ? -6.020 3.488 18.210 1.00 91.81 99 ASP A C 1
ATOM 788 O O . ASP A 1 99 ? -6.074 3.707 19.420 1.00 91.81 99 ASP A O 1
ATOM 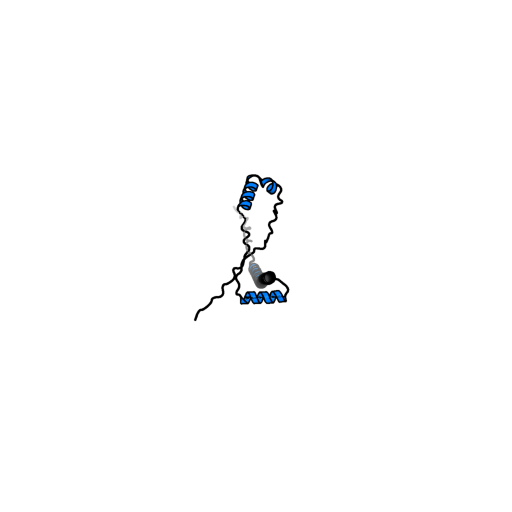792 N N . ARG A 1 100 ? -7.070 3.739 17.418 1.00 92.31 100 ARG A N 1
ATOM 793 C CA . ARG A 1 100 ? -8.340 4.267 17.932 1.00 92.31 100 ARG A CA 1
ATOM 794 C C . ARG A 1 100 ? -9.033 3.291 18.878 1.00 92.31 100 ARG A C 1
ATOM 796 O O . ARG A 1 100 ? -9.670 3.726 19.837 1.00 92.31 100 ARG A O 1
ATOM 803 N N . VAL A 1 101 ? -8.997 1.994 18.580 1.00 91.56 101 VAL A N 1
ATOM 804 C CA . VAL A 1 101 ? -9.582 0.975 19.462 1.00 91.56 101 VAL A CA 1
ATOM 805 C C . VAL A 1 101 ? -8.815 0.932 20.778 1.00 91.56 101 VAL A C 1
ATOM 807 O O . VAL A 1 101 ? -9.453 0.987 21.826 1.00 91.56 101 VAL A O 1
ATOM 810 N N . GLU A 1 102 ? -7.486 0.940 20.725 1.00 93.94 102 GLU A N 1
ATOM 811 C CA . GLU A 1 102 ? -6.625 0.944 21.910 1.00 93.94 102 GLU A CA 1
ATOM 812 C C . GLU A 1 102 ? -6.904 2.160 22.808 1.00 93.94 102 GLU A C 1
ATOM 814 O O . GLU A 1 102 ? -7.203 2.016 23.992 1.00 93.94 102 GLU A O 1
ATOM 819 N N . GLN A 1 103 ? -6.960 3.363 22.225 1.00 92.31 103 GLN A N 1
ATOM 820 C CA . GLN A 1 103 ? -7.299 4.593 22.953 1.00 92.31 103 GLN A CA 1
ATOM 821 C C . GLN A 1 103 ? -8.670 4.519 23.635 1.00 92.31 103 GLN A C 1
ATOM 823 O O . GLN A 1 103 ? -8.857 5.008 24.752 1.00 92.31 103 GLN A O 1
ATOM 828 N N . ARG A 1 104 ? -9.655 3.912 22.963 1.00 94.12 104 ARG A N 1
ATOM 829 C CA . ARG A 1 104 ? -10.996 3.731 23.529 1.00 94.12 104 ARG A CA 1
ATOM 830 C C . ARG A 1 104 ? -10.989 2.738 24.682 1.00 94.12 104 ARG A C 1
ATOM 832 O O . ARG A 1 104 ? -11.700 2.983 25.650 1.00 94.12 104 ARG A O 1
ATOM 839 N N . ILE A 1 105 ? -10.224 1.653 24.584 1.00 96.56 105 ILE A N 1
ATOM 840 C CA . ILE A 1 105 ? -10.072 0.680 25.672 1.00 96.56 105 ILE A CA 1
ATOM 841 C C . ILE A 1 105 ? -9.451 1.370 26.883 1.00 96.56 105 ILE A C 1
ATOM 843 O O . ILE A 1 105 ? -10.060 1.347 27.946 1.00 96.56 105 ILE A O 1
ATOM 847 N N . GLN A 1 106 ? -8.348 2.094 26.703 1.00 94.19 106 GLN A N 1
ATOM 848 C CA . GLN A 1 106 ? -7.691 2.818 27.792 1.00 94.19 106 GLN A CA 1
ATOM 849 C C . GLN A 1 106 ? -8.629 3.833 28.465 1.00 94.19 106 GLN A C 1
ATOM 851 O O . GLN A 1 106 ? -8.749 3.868 29.688 1.00 94.19 106 GLN A O 1
ATOM 856 N N . THR A 1 107 ? -9.376 4.605 27.669 1.00 94.19 107 THR A N 1
ATOM 857 C CA . THR A 1 107 ? -10.368 5.560 28.196 1.00 94.19 107 THR A CA 1
ATOM 858 C C . THR A 1 107 ? -11.457 4.848 29.009 1.00 94.19 107 THR A C 1
ATOM 860 O O . THR A 1 107 ? -11.913 5.357 30.034 1.00 94.19 107 THR A O 1
ATOM 863 N N . LEU A 1 108 ? -11.899 3.671 28.556 1.00 95.56 108 LEU A N 1
ATOM 864 C CA . LEU A 1 108 ? -12.898 2.874 29.264 1.00 95.56 108 LEU A CA 1
ATOM 865 C C . LEU A 1 108 ? -12.337 2.275 30.553 1.00 95.56 108 LEU A C 1
ATOM 867 O O . LEU A 1 108 ? -13.035 2.292 31.560 1.00 95.56 108 LEU A O 1
ATOM 871 N N . GLU A 1 109 ? -11.104 1.779 30.547 1.00 95.25 109 GLU A N 1
ATOM 872 C CA . GLU A 1 109 ? -10.437 1.255 31.740 1.00 95.25 109 GLU A CA 1
ATOM 873 C C . GLU A 1 109 ? -10.301 2.336 32.814 1.00 95.25 109 GLU A C 1
ATOM 875 O O . GLU A 1 109 ? -10.687 2.114 33.963 1.00 95.25 109 GLU A O 1
ATOM 880 N N . GLU A 1 110 ? -9.858 3.537 32.435 1.00 93.50 110 GLU A N 1
ATOM 881 C CA . GLU A 1 110 ? -9.780 4.690 33.335 1.00 93.50 110 GLU A CA 1
ATOM 882 C C . GLU A 1 110 ? -11.158 5.081 33.884 1.00 93.50 110 GLU A C 1
ATOM 884 O O . GLU A 1 110 ? -11.318 5.278 35.091 1.00 93.50 110 GLU A O 1
ATOM 889 N N . ALA A 1 111 ? -12.179 5.142 33.024 1.00 91.81 111 ALA A N 1
ATOM 890 C CA . ALA A 1 111 ? -13.538 5.470 33.442 1.00 91.81 111 ALA A CA 1
ATOM 891 C C . ALA A 1 111 ? -14.127 4.407 34.385 1.00 91.81 111 ALA A C 1
ATOM 893 O O . ALA A 1 111 ? -14.761 4.751 35.382 1.00 91.81 111 ALA A O 1
ATOM 894 N N . VAL A 1 112 ? -13.903 3.120 34.109 1.00 92.56 112 VAL A N 1
ATOM 895 C CA . VAL A 1 112 ? -14.362 2.010 34.955 1.00 92.56 112 VAL A CA 1
ATOM 896 C C . VAL A 1 112 ? -13.658 2.037 36.310 1.00 92.56 112 VAL A C 1
ATOM 898 O O . VAL A 1 112 ? -14.323 1.884 37.335 1.00 92.56 112 VAL A O 1
ATOM 901 N N . LEU A 1 113 ? -12.347 2.292 36.338 1.00 92.69 113 LEU A N 1
ATOM 902 C CA . LEU A 1 113 ? -11.594 2.468 37.582 1.00 92.69 113 LEU A CA 1
ATOM 903 C C . LEU A 1 113 ? -12.124 3.656 38.395 1.00 92.69 113 LEU A C 1
ATOM 905 O O . LEU A 1 113 ? -12.349 3.522 39.599 1.00 92.69 113 LEU A O 1
ATOM 909 N N . ALA A 1 114 ? -12.384 4.794 37.747 1.00 87.44 114 ALA A N 1
ATOM 910 C CA . ALA A 1 114 ? -12.934 5.978 38.401 1.00 87.44 114 ALA A CA 1
ATOM 911 C C . ALA A 1 114 ? -14.341 5.730 38.974 1.00 87.44 114 ALA A C 1
ATOM 913 O O . ALA A 1 114 ? -14.628 6.121 40.107 1.00 87.44 114 ALA A O 1
ATOM 914 N N . VAL A 1 115 ? -15.209 5.038 38.229 1.00 89.12 115 VAL A N 1
ATOM 915 C CA . VAL A 1 115 ? -16.551 4.656 38.695 1.00 89.12 115 VAL A CA 1
ATOM 916 C C . VAL A 1 115 ? -16.466 3.673 39.863 1.00 89.12 115 VAL A C 1
ATOM 918 O O . VAL A 1 115 ? -17.162 3.860 40.858 1.00 89.12 115 VAL A O 1
ATOM 921 N N . GLY A 1 116 ? -15.589 2.668 39.792 1.00 80.81 116 GLY A N 1
ATOM 922 C CA . GLY A 1 116 ? -15.345 1.741 40.900 1.00 80.81 116 GLY A CA 1
ATOM 923 C C . GLY A 1 116 ? -14.920 2.475 42.174 1.00 80.81 116 GLY A C 1
ATOM 924 O O . GLY A 1 116 ? -15.539 2.316 43.225 1.00 80.81 116 GLY A O 1
ATOM 925 N N . ALA A 1 117 ? -13.947 3.383 42.067 1.00 76.81 117 ALA A N 1
ATOM 926 C CA . ALA A 1 117 ? -13.503 4.211 43.188 1.00 76.81 117 ALA A CA 1
ATOM 927 C C . ALA A 1 117 ? -14.634 5.092 43.765 1.00 76.81 117 ALA A C 1
ATOM 929 O O . ALA A 1 117 ? -14.776 5.215 44.987 1.00 76.81 117 ALA A O 1
ATOM 930 N N . ALA A 1 118 ? -15.484 5.663 42.908 1.00 72.19 118 ALA A N 1
ATOM 931 C CA . ALA A 1 118 ? -16.630 6.471 43.325 1.00 72.19 118 ALA A CA 1
ATOM 932 C C . ALA A 1 118 ? -17.737 5.655 44.025 1.00 72.19 118 ALA A C 1
ATOM 934 O O . ALA A 1 118 ? -18.478 6.202 44.836 1.00 72.19 118 ALA A O 1
ATOM 935 N N . VAL A 1 119 ? -17.846 4.350 43.753 1.00 75.62 119 VAL A N 1
ATOM 936 C CA . VAL A 1 119 ? -18.811 3.446 44.408 1.00 75.62 119 VAL A CA 1
ATOM 937 C C . VAL A 1 119 ? -18.263 2.879 45.726 1.00 75.62 119 VAL A C 1
ATOM 939 O O . VAL A 1 119 ? -19.023 2.688 46.678 1.00 75.62 119 VAL A O 1
ATOM 942 N N . GLN A 1 120 ? -16.949 2.652 45.830 1.00 66.31 120 GLN A N 1
ATOM 943 C CA . GLN A 1 120 ? -16.304 2.183 47.065 1.00 66.31 120 GLN A CA 1
ATOM 944 C C . GLN A 1 120 ? -16.244 3.262 48.164 1.00 66.31 120 GLN A C 1
ATOM 946 O O . GLN A 1 120 ? -16.543 2.981 49.326 1.00 66.31 120 GLN A O 1
ATOM 951 N N . THR A 1 121 ? -15.945 4.513 47.806 1.00 64.88 121 THR A N 1
ATOM 952 C CA . THR A 1 121 ? -15.804 5.639 48.754 1.00 64.88 121 THR A CA 1
ATOM 953 C C . THR A 1 121 ? -17.014 5.899 49.678 1.00 64.88 121 THR A C 1
ATOM 955 O O . THR A 1 121 ? -16.803 6.059 50.887 1.00 64.88 121 THR A O 1
ATOM 958 N N . PRO A 1 122 ? -18.283 5.897 49.219 1.00 62.94 122 PRO A N 1
ATOM 959 C CA . PRO A 1 122 ? -19.433 6.052 50.114 1.00 62.94 122 PRO A CA 1
ATOM 960 C C . PRO A 1 122 ? -19.647 4.842 51.040 1.00 62.94 122 PRO A C 1
ATOM 962 O O . PRO A 1 122 ? -20.164 5.003 52.143 1.00 62.94 122 PRO A O 1
ATOM 965 N N . SER A 1 123 ? -19.224 3.635 50.644 1.00 64.25 123 SER A N 1
ATOM 966 C CA . SER A 1 123 ? -19.327 2.446 51.507 1.00 64.25 123 SER A CA 1
ATOM 967 C C . SER A 1 123 ? -18.245 2.404 52.585 1.00 64.25 123 SER A C 1
ATOM 969 O O . SER A 1 123 ? -18.525 2.021 53.724 1.00 64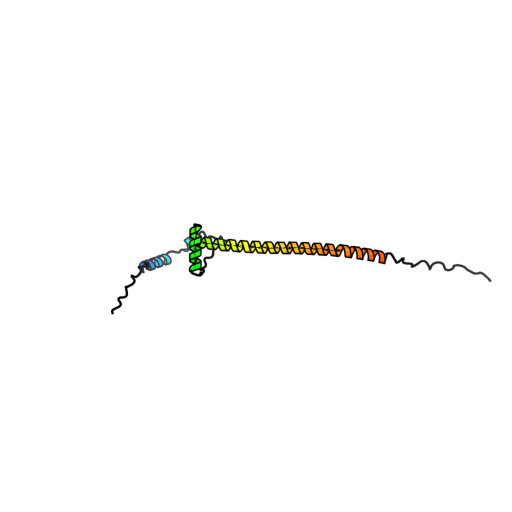.25 123 SER A O 1
ATOM 971 N N . ASP A 1 124 ? -17.020 2.812 52.258 1.00 69.94 124 ASP A N 1
ATOM 972 C CA . ASP A 1 124 ? -15.907 2.784 53.209 1.00 69.94 124 ASP A CA 1
ATOM 973 C C . ASP A 1 124 ? -16.028 3.887 54.264 1.00 69.94 124 ASP A C 1
ATOM 975 O O . ASP A 1 124 ? -15.803 3.632 55.445 1.00 69.94 124 ASP A O 1
ATOM 979 N N . THR A 1 125 ? -16.511 5.075 53.888 1.00 72.12 125 THR A N 1
ATOM 980 C CA . THR A 1 125 ? -16.816 6.154 54.847 1.00 72.12 125 THR A CA 1
ATOM 981 C C . THR A 1 125 ? -17.909 5.763 55.845 1.00 72.12 125 THR A C 1
ATOM 983 O O . THR A 1 125 ? -17.802 6.067 57.036 1.00 72.12 125 THR A O 1
ATOM 986 N N . LEU A 1 126 ? -18.934 5.036 55.394 1.00 68.12 126 LEU A N 1
ATOM 987 C CA . LEU A 1 126 ? -20.023 4.557 56.245 1.00 68.12 126 LEU A CA 1
ATOM 988 C C . LEU A 1 126 ? -19.564 3.419 57.174 1.00 68.12 126 LEU A C 1
ATOM 990 O O . LEU A 1 126 ? -19.909 3.415 58.359 1.00 68.12 126 LEU A O 1
ATOM 994 N N . ARG A 1 127 ? -18.718 2.497 56.689 1.00 75.94 127 ARG A N 1
ATOM 995 C CA . ARG A 1 127 ? -18.058 1.489 57.541 1.00 75.94 127 ARG A CA 1
ATOM 996 C C . ARG A 1 127 ? -17.148 2.117 58.588 1.00 75.94 127 ARG A C 1
ATOM 998 O O . ARG A 1 127 ? -17.194 1.695 59.741 1.00 75.94 127 ARG A O 1
ATOM 1005 N N . ASP A 1 128 ? -16.346 3.110 58.218 1.00 76.69 128 ASP A N 1
ATOM 1006 C CA . ASP A 1 128 ? -15.453 3.792 59.154 1.00 76.69 128 ASP A CA 1
ATOM 1007 C C . ASP A 1 128 ? -16.230 4.571 60.218 1.00 76.69 128 ASP A C 1
ATOM 1009 O O . ASP A 1 128 ? -15.868 4.531 61.398 1.00 76.69 128 ASP A O 1
ATOM 1013 N N . ALA A 1 129 ? -17.338 5.218 59.842 1.00 74.31 129 ALA A N 1
ATOM 1014 C CA . ALA A 1 129 ? -18.242 5.853 60.796 1.00 74.31 129 ALA A CA 1
ATOM 1015 C C . ALA A 1 129 ? -18.815 4.828 61.792 1.00 74.31 129 ALA A C 1
ATOM 1017 O O . ALA A 1 129 ? -18.707 5.021 63.004 1.00 74.31 129 ALA A O 1
ATOM 1018 N N . LEU A 1 130 ? -19.338 3.694 61.307 1.00 75.94 130 LEU A N 1
ATOM 1019 C CA . LEU A 1 130 ? -19.852 2.611 62.157 1.00 75.94 130 LEU A CA 1
ATOM 1020 C C . LEU A 1 130 ? -18.774 2.006 63.071 1.00 75.94 130 LEU A C 1
ATOM 1022 O O . LEU A 1 130 ? -19.051 1.686 64.231 1.00 75.94 130 LEU A O 1
ATOM 1026 N N . ARG A 1 131 ? -17.531 1.888 62.591 1.00 75.06 131 ARG A N 1
ATOM 1027 C CA . ARG A 1 131 ? -16.396 1.391 63.381 1.00 75.06 131 ARG A CA 1
ATOM 1028 C C . ARG A 1 131 ? -16.045 2.344 64.521 1.00 75.06 131 ARG A C 1
ATOM 1030 O O . ARG A 1 131 ? -15.876 1.885 65.647 1.00 75.06 131 ARG A O 1
ATOM 1037 N N . ARG A 1 132 ? -16.014 3.656 64.256 1.00 72.94 132 ARG A N 1
ATOM 1038 C CA . ARG A 1 132 ? -15.767 4.698 65.271 1.00 72.94 132 ARG A CA 1
ATOM 1039 C C . ARG A 1 132 ? -16.861 4.741 66.337 1.00 72.94 132 ARG A C 1
ATOM 1041 O O . ARG A 1 132 ? -16.546 4.867 67.518 1.00 72.94 132 ARG A O 1
ATOM 1048 N N . LEU A 1 133 ? -18.125 4.580 65.938 1.00 71.56 133 LEU A N 1
ATOM 1049 C CA . LEU A 1 133 ? -19.252 4.466 66.871 1.00 71.56 133 LEU A CA 1
ATOM 1050 C C . LEU A 1 133 ? -19.153 3.206 67.747 1.00 71.56 133 LEU A C 1
ATOM 1052 O O . LEU A 1 133 ? -19.424 3.275 68.943 1.00 71.56 133 LEU A O 1
ATOM 1056 N N . SER A 1 134 ? -18.698 2.085 67.184 1.00 70.06 134 SER A N 1
ATOM 1057 C CA . SER A 1 134 ? -18.539 0.823 67.922 1.00 70.06 134 SER A CA 1
ATOM 1058 C C . SER A 1 134 ? -17.375 0.860 68.924 1.00 70.06 134 SER A C 1
ATOM 1060 O O . SER A 1 134 ? -17.478 0.298 70.009 1.00 70.06 134 SER A O 1
ATOM 1062 N N . THR A 1 135 ? -16.277 1.556 68.609 1.00 61.91 135 THR A N 1
ATOM 1063 C CA . THR A 1 135 ? -15.119 1.689 69.515 1.00 61.91 135 THR A CA 1
ATOM 1064 C C . THR A 1 135 ? -15.273 2.790 70.565 1.00 61.91 135 THR A C 1
ATOM 1066 O O . THR A 1 135 ? -14.510 2.824 71.523 1.00 61.91 135 THR A O 1
ATOM 1069 N N . SER A 1 136 ? -16.257 3.683 70.421 1.00 56.81 136 SER A N 1
ATOM 1070 C CA . SER A 1 136 ? -16.554 4.726 71.414 1.00 56.81 136 SER A CA 1
ATOM 1071 C C . SER A 1 136 ? -17.372 4.213 72.613 1.00 56.81 136 SER A C 1
ATOM 1073 O O . SER A 1 136 ? -17.651 4.988 73.527 1.00 56.81 136 SER A O 1
ATOM 1075 N N . SER A 1 137 ? -17.762 2.932 72.634 1.00 51.41 137 SER A N 1
ATOM 1076 C CA . SER A 1 137 ? -18.593 2.332 73.689 1.00 51.41 137 SER A CA 1
ATOM 1077 C C . SER A 1 137 ? -17.851 1.269 74.511 1.00 51.41 137 SER A C 1
ATOM 1079 O O . SER A 1 137 ? -18.367 0.183 74.747 1.00 51.41 137 SER A O 1
ATOM 1081 N N . VAL A 1 138 ? -16.632 1.572 74.971 1.00 51.03 138 VAL A N 1
ATOM 1082 C CA . VAL A 1 138 ? -16.012 0.841 76.092 1.00 51.03 138 VAL A CA 1
ATOM 1083 C C . VAL A 1 138 ? -15.234 1.823 76.979 1.00 51.03 138 VAL A C 1
ATOM 1085 O O . VAL A 1 138 ? -14.087 2.141 76.667 1.00 51.03 138 VAL A O 1
ATOM 1088 N N . PRO A 1 139 ? -15.794 2.317 78.099 1.00 47.88 139 PRO A N 1
ATOM 1089 C CA . PRO A 1 139 ? -14.959 2.822 79.175 1.00 47.88 139 PRO A CA 1
ATOM 1090 C C . PRO A 1 139 ? -14.289 1.624 79.860 1.00 47.88 139 PRO A C 1
ATOM 1092 O O . PRO A 1 139 ? -14.948 0.789 80.478 1.00 47.88 139 PRO A O 1
ATOM 1095 N N . ALA A 1 140 ? -12.967 1.534 79.725 1.00 49.81 140 ALA A N 1
ATOM 1096 C CA . ALA A 1 140 ? -12.140 0.654 80.536 1.00 49.81 140 ALA A CA 1
ATOM 1097 C C . ALA A 1 140 ? -12.298 1.051 82.014 1.00 49.81 140 ALA A C 1
ATOM 1099 O O . ALA A 1 140 ? -11.839 2.108 82.440 1.00 49.81 140 ALA A O 1
ATOM 1100 N N . GLN A 1 141 ? -12.990 0.212 82.782 1.00 54.59 141 GLN A N 1
ATOM 1101 C CA . GLN A 1 141 ? -13.163 0.346 84.224 1.00 54.59 141 GLN A CA 1
ATOM 1102 C C . GLN A 1 141 ? -12.283 -0.707 84.924 1.00 54.59 141 GLN A C 1
ATOM 1104 O O . GLN A 1 141 ? -12.775 -1.735 85.371 1.00 54.59 141 GLN A O 1
ATOM 1109 N N . GLN A 1 142 ? -10.975 -0.451 84.969 1.00 54.47 142 GLN A N 1
ATOM 1110 C CA . GLN A 1 142 ? -9.912 -1.135 85.734 1.00 54.47 142 GLN A CA 1
ATOM 1111 C C . GLN A 1 142 ? -8.820 -0.059 85.916 1.00 54.47 142 GLN A C 1
ATOM 1113 O O . GLN A 1 142 ? -8.477 0.595 84.942 1.00 54.47 142 GLN A O 1
ATOM 1118 N N . ASP A 1 143 ? -8.262 0.307 87.065 1.00 47.44 143 ASP A N 1
ATOM 1119 C CA . ASP A 1 143 ? -8.150 -0.285 88.388 1.00 47.44 143 ASP A CA 1
ATOM 1120 C C . ASP A 1 143 ? -8.035 0.860 89.408 1.00 47.44 143 ASP A C 1
ATOM 1122 O O . ASP A 1 143 ? -7.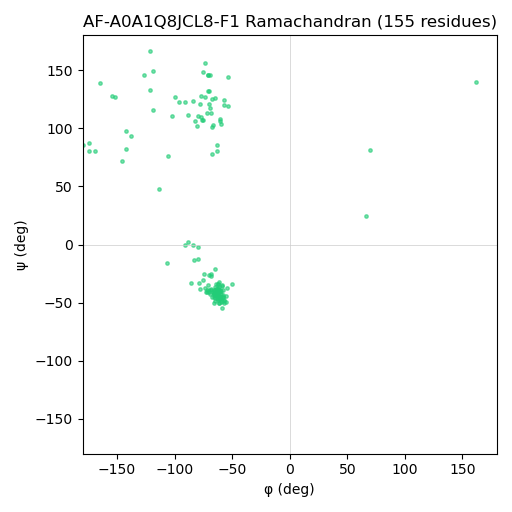165 1.721 89.300 1.00 47.44 143 ASP A O 1
ATOM 1126 N N . ALA A 1 144 ? -8.889 0.870 90.427 1.00 48.50 144 ALA A N 1
ATOM 1127 C CA . ALA A 1 144 ? -8.709 1.712 91.607 1.00 48.50 144 ALA A CA 1
ATOM 1128 C C . ALA A 1 144 ? -9.235 0.953 92.823 1.00 48.50 144 ALA A C 1
ATOM 1130 O O . ALA A 1 144 ? -10.325 1.243 93.307 1.00 48.50 144 ALA A O 1
ATOM 1131 N N . ARG A 1 145 ? -8.516 -0.092 93.256 1.00 53.38 145 ARG A N 1
ATOM 1132 C CA . ARG A 1 145 ? -8.754 -0.800 94.529 1.00 53.38 145 ARG A CA 1
ATOM 1133 C C . ARG A 1 145 ? -7.607 -1.767 94.839 1.00 53.38 145 ARG A C 1
ATOM 1135 O O . ARG A 1 145 ? -7.737 -2.963 94.614 1.00 53.38 145 ARG A O 1
ATOM 1142 N N . GLN A 1 146 ? -6.501 -1.244 95.370 1.00 54.00 146 GLN A N 1
ATOM 1143 C CA . GLN A 1 146 ? -5.626 -1.943 96.328 1.00 54.00 146 GLN A CA 1
ATOM 1144 C C . GLN A 1 146 ? -4.459 -1.034 96.729 1.00 54.00 146 GLN A C 1
ATOM 1146 O O . GLN A 1 146 ? -3.396 -1.090 96.130 1.00 54.00 146 GLN A O 1
ATOM 1151 N N . GLN A 1 147 ? -4.677 -0.183 97.730 1.00 51.84 147 GLN A N 1
ATOM 1152 C CA . GLN A 1 147 ? -3.651 0.330 98.647 1.00 51.84 147 GLN A CA 1
ATOM 1153 C C . GLN A 1 147 ? -4.383 1.145 99.714 1.00 51.84 147 GLN A C 1
ATOM 1155 O O . GLN A 1 147 ? -4.552 2.343 99.575 1.00 51.84 147 GLN A O 1
ATOM 1160 N N . ASP A 1 148 ? -4.944 0.446 100.699 1.00 49.81 148 ASP A N 1
ATOM 1161 C CA . ASP A 1 148 ? -5.161 0.973 102.050 1.00 49.81 148 ASP A CA 1
ATOM 1162 C C . ASP A 1 148 ? -5.688 -0.164 102.924 1.00 49.81 148 ASP A C 1
ATOM 1164 O O . ASP A 1 148 ? -6.887 -0.423 103.045 1.00 49.81 148 ASP A O 1
ATOM 1168 N N . ALA A 1 149 ? -4.750 -0.912 103.500 1.00 48.34 149 ALA A N 1
ATOM 1169 C CA . ALA A 1 149 ? -5.042 -1.851 104.565 1.00 48.34 149 ALA A CA 1
ATOM 1170 C C . ALA A 1 149 ? -3.959 -1.763 105.647 1.00 48.34 149 ALA A C 1
ATOM 1172 O O . ALA A 1 149 ? -2.965 -2.479 105.619 1.00 48.34 149 ALA A O 1
ATOM 1173 N N . ARG A 1 150 ? -4.265 -0.916 106.636 1.00 48.06 150 ARG A N 1
ATOM 1174 C CA . ARG A 1 150 ? -4.144 -1.208 108.073 1.00 48.06 150 ARG A CA 1
ATOM 1175 C C . ARG A 1 150 ? -2.730 -1.339 108.640 1.00 48.06 150 ARG A C 1
ATOM 1177 O O . ARG A 1 150 ? -2.283 -2.420 109.007 1.00 48.06 150 ARG A O 1
ATOM 1184 N N . SER A 1 151 ? -2.129 -0.190 108.910 1.00 48.62 151 SER A N 1
ATOM 1185 C CA . SER A 1 151 ? -1.513 0.049 110.214 1.00 48.62 151 SER A CA 1
ATOM 1186 C C . SER A 1 151 ? -2.610 0.481 111.192 1.00 48.62 151 SER A C 1
ATOM 1188 O O . SER A 1 151 ? -3.106 1.594 111.062 1.00 48.62 151 SER A O 1
ATOM 1190 N N . ASP A 1 152 ? -3.024 -0.384 112.121 1.00 56.62 152 ASP A N 1
ATOM 1191 C CA . ASP A 1 152 ? -3.167 0.065 113.510 1.00 56.62 152 ASP A CA 1
ATOM 1192 C C . ASP A 1 152 ? -3.279 -1.076 114.530 1.00 56.62 152 ASP A C 1
ATOM 1194 O O . ASP A 1 152 ? -3.923 -2.107 114.331 1.00 56.62 152 ASP A O 1
ATOM 1198 N N . THR A 1 153 ? -2.577 -0.823 115.622 1.00 55.62 153 THR A N 1
ATOM 1199 C CA . THR A 1 153 ? -2.269 -1.638 116.799 1.00 55.62 153 THR A CA 1
ATOM 1200 C C . THR A 1 153 ? -3.484 -1.790 117.725 1.00 55.62 153 THR A C 1
ATOM 1202 O O . THR A 1 153 ? -4.291 -0.866 117.818 1.00 55.62 153 THR A O 1
ATOM 1205 N N . PRO A 1 154 ? -3.553 -2.852 118.550 1.00 57.50 154 PRO A N 1
ATOM 1206 C CA . PRO A 1 154 ? -4.126 -2.694 119.880 1.00 57.50 154 PRO A CA 1
ATOM 1207 C C . PRO A 1 154 ? -3.127 -3.072 120.980 1.00 57.50 154 PRO A C 1
ATOM 1209 O O . PRO A 1 154 ? -2.457 -4.102 120.942 1.00 57.50 154 PRO A O 1
ATOM 1212 N N . ALA A 1 155 ? -3.051 -2.191 121.972 1.00 51.97 155 ALA A N 1
ATOM 1213 C CA . ALA A 1 155 ? -2.355 -2.381 123.234 1.00 51.97 155 ALA A CA 1
ATOM 1214 C C . ALA A 1 155 ? -3.087 -3.396 124.132 1.00 51.97 155 ALA A C 1
ATOM 1216 O O . ALA A 1 155 ? -4.317 -3.391 124.163 1.00 51.97 155 ALA A O 1
ATOM 1217 N N . ALA A 1 156 ? -2.348 -4.187 124.921 1.00 46.75 156 ALA A N 1
ATOM 1218 C CA . ALA A 1 156 ? -2.392 -4.161 126.395 1.00 46.75 156 ALA A CA 1
ATOM 1219 C C . ALA A 1 156 ? -1.813 -5.435 127.052 1.00 46.75 156 ALA A C 1
ATOM 1221 O O . ALA A 1 156 ? -2.180 -6.547 126.679 1.00 46.75 156 ALA A O 1
ATOM 1222 N N . ARG A 1 157 ? -1.079 -5.172 128.148 1.00 44.41 157 ARG A N 1
ATOM 1223 C CA . ARG A 1 157 ? -0.622 -6.027 129.266 1.00 44.41 157 ARG A CA 1
ATOM 1224 C C . ARG A 1 157 ? 0.683 -6.798 129.118 1.00 44.41 157 ARG A C 1
ATOM 1226 O O . ARG A 1 157 ? 0.736 -7.773 128.347 1.00 44.41 157 ARG A O 1
#

Radius of gyration: 48.6 Å; Cα contacts (8 Å, |Δi|>4): 15; chains: 1; bounding box: 67×41×178 Å

Sequence (157 aa):
MTTTHPAIPARTGGHHTMNQNQTQRLRDHYDSHSTADQMEGGHWEADTYPNPMVGTSLRLPKDLLDWIRARAQTEGVTPALLMRRWIEQRRAAEQDAADRVEQRIQTLEEAVLAVGAAVQTPSDTLRDALRRLSTSSVPAQQDARQQDARSDTPAAR